Protein AF-V6L705-F1 (afdb_monomer)

Structure (mmCIF, N/CA/C/O backbone):
data_AF-V6L705-F1
#
_entry.id   AF-V6L705-F1
#
loop_
_atom_site.group_PDB
_atom_site.id
_atom_site.type_symbol
_atom_site.label_atom_id
_atom_site.label_alt_id
_atom_site.label_comp_id
_atom_site.label_asym_id
_atom_site.label_entity_id
_atom_site.label_seq_id
_atom_site.pdbx_PDB_ins_code
_atom_site.Cartn_x
_atom_site.Cartn_y
_atom_site.Cartn_z
_atom_site.occupancy
_atom_site.B_iso_or_equiv
_atom_site.auth_seq_id
_atom_site.auth_comp_id
_atom_site.auth_asym_id
_atom_site.auth_atom_id
_atom_site.pdbx_PDB_model_num
ATOM 1 N N . MET A 1 1 ? 10.918 -7.165 -9.238 1.00 71.12 1 MET A N 1
ATOM 2 C CA . MET A 1 1 ? 9.572 -6.559 -9.243 1.00 71.12 1 MET A CA 1
ATOM 3 C C . MET A 1 1 ? 9.610 -5.329 -10.131 1.00 71.12 1 MET A C 1
ATOM 5 O O . MET A 1 1 ? 10.506 -4.510 -9.950 1.00 71.12 1 MET A O 1
ATOM 9 N N . THR A 1 2 ? 8.723 -5.238 -11.118 1.00 88.31 2 THR A N 1
ATOM 10 C CA . THR A 1 2 ? 8.635 -4.079 -12.020 1.00 88.31 2 THR A CA 1
ATOM 11 C C . THR A 1 2 ? 7.809 -2.950 -11.393 1.00 88.31 2 THR A C 1
ATOM 13 O O . THR A 1 2 ? 7.123 -3.150 -10.388 1.00 88.31 2 THR A O 1
ATOM 16 N N . ALA A 1 3 ? 7.844 -1.750 -11.987 1.00 90.06 3 ALA A N 1
ATOM 17 C CA . ALA A 1 3 ? 6.972 -0.654 -11.563 1.00 90.06 3 ALA A CA 1
ATOM 18 C C . ALA A 1 3 ? 5.480 -0.998 -11.748 1.00 90.06 3 ALA A C 1
ATOM 20 O O . ALA A 1 3 ? 4.652 -0.569 -10.948 1.00 90.06 3 ALA A O 1
ATOM 21 N N . ALA A 1 4 ? 5.139 -1.806 -12.758 1.00 90.31 4 ALA A N 1
ATOM 22 C CA . ALA A 1 4 ? 3.774 -2.272 -12.982 1.00 90.31 4 ALA A CA 1
ATOM 23 C C . ALA A 1 4 ? 3.312 -3.222 -11.865 1.00 90.31 4 ALA A C 1
ATOM 25 O O . ALA A 1 4 ? 2.244 -3.000 -11.296 1.00 90.31 4 ALA A O 1
ATOM 26 N N . ASP A 1 5 ? 4.146 -4.196 -11.486 1.00 90.81 5 ASP A N 1
ATOM 27 C CA . ASP A 1 5 ? 3.839 -5.151 -10.409 1.00 90.81 5 ASP A CA 1
ATOM 28 C C . ASP A 1 5 ? 3.640 -4.435 -9.067 1.00 90.81 5 ASP A C 1
ATOM 30 O O 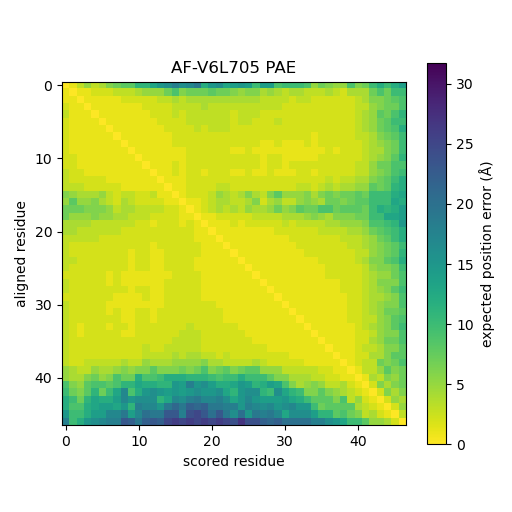. ASP A 1 5 ? 2.681 -4.688 -8.342 1.00 90.81 5 ASP A O 1
ATOM 34 N N . ALA A 1 6 ? 4.524 -3.482 -8.750 1.00 91.12 6 ALA A N 1
ATOM 35 C CA . ALA A 1 6 ? 4.429 -2.707 -7.517 1.00 91.12 6 ALA A CA 1
ATOM 36 C C . ALA A 1 6 ? 3.152 -1.849 -7.475 1.00 91.12 6 ALA A C 1
ATOM 38 O O . ALA A 1 6 ? 2.520 -1.720 -6.428 1.00 91.12 6 ALA A O 1
ATOM 39 N N . ASN A 1 7 ? 2.747 -1.280 -8.614 1.00 93.06 7 ASN A N 1
ATOM 40 C CA . ASN A 1 7 ? 1.519 -0.497 -8.711 1.00 93.06 7 ASN A CA 1
ATOM 41 C C . ASN A 1 7 ? 0.258 -1.377 -8.624 1.00 93.06 7 ASN A C 1
ATOM 43 O O . ASN A 1 7 ? -0.730 -0.963 -8.019 1.00 93.06 7 ASN A O 1
ATOM 47 N N . ALA A 1 8 ? 0.287 -2.593 -9.180 1.00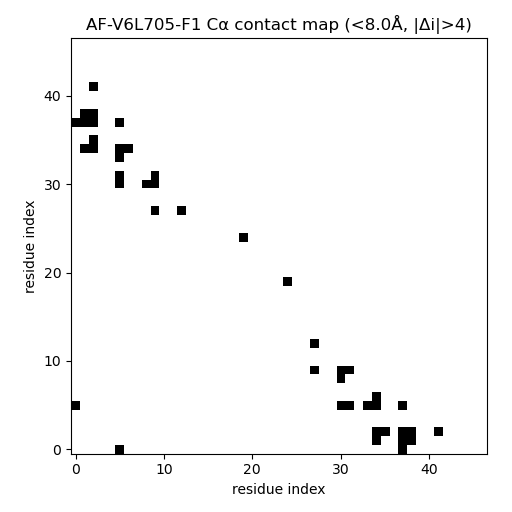 96.31 8 ALA A N 1
ATOM 48 C CA . ALA A 1 8 ? -0.789 -3.572 -9.018 1.00 96.31 8 ALA A CA 1
ATOM 49 C C . ALA A 1 8 ? -0.971 -3.956 -7.541 1.00 96.31 8 ALA A C 1
ATOM 51 O O . ALA A 1 8 ? -2.081 -3.853 -7.025 1.00 96.31 8 ALA A O 1
ATOM 52 N N . ALA A 1 9 ? 0.125 -4.242 -6.831 1.00 95.94 9 ALA A N 1
ATOM 53 C CA . ALA A 1 9 ? 0.091 -4.541 -5.400 1.00 95.94 9 ALA A CA 1
ATOM 54 C C . ALA A 1 9 ? -0.484 -3.383 -4.559 1.00 95.94 9 ALA A C 1
ATOM 56 O O . ALA A 1 9 ? -1.256 -3.615 -3.632 1.00 95.94 9 ALA A O 1
ATOM 57 N N . ILE A 1 10 ? -0.169 -2.122 -4.896 1.00 96.25 10 ILE A N 1
ATOM 58 C CA . ILE A 1 10 ? -0.778 -0.948 -4.240 1.00 96.25 10 ILE A CA 1
ATOM 59 C C . ILE A 1 10 ? -2.292 -0.915 -4.478 1.00 96.25 10 ILE A C 1
ATOM 61 O O . ILE A 1 10 ? -3.057 -0.686 -3.540 1.00 96.25 10 ILE A O 1
ATOM 65 N N . ARG A 1 11 ? -2.734 -1.133 -5.723 1.00 97.25 11 ARG A N 1
ATOM 66 C CA . ARG A 1 11 ? -4.161 -1.111 -6.082 1.00 97.25 11 ARG A CA 1
ATOM 67 C C . ARG A 1 11 ? -4.935 -2.204 -5.359 1.00 97.25 11 ARG A C 1
ATOM 69 O O . ARG A 1 11 ? -5.983 -1.907 -4.797 1.00 97.25 11 ARG A O 1
ATOM 76 N N . GLU A 1 12 ? -4.404 -3.421 -5.328 1.00 97.19 12 GLU A N 1
ATOM 77 C CA . GLU A 1 12 ? -4.991 -4.545 -4.593 1.00 97.19 12 GLU A CA 1
ATOM 78 C C . GLU A 1 12 ? -5.059 -4.262 -3.090 1.00 97.19 12 GLU A C 1
ATOM 80 O O . GLU A 1 12 ? -6.095 -4.478 -2.467 1.00 97.19 12 GLU A O 1
ATOM 85 N N . PHE A 1 13 ? -3.994 -3.706 -2.508 1.00 95.75 13 PHE A N 1
ATOM 86 C CA . PHE A 1 13 ? -3.937 -3.414 -1.077 1.00 95.75 13 PHE A CA 1
ATOM 87 C C . PHE A 1 13 ? -4.946 -2.341 -0.627 1.00 95.75 13 PHE A C 1
ATOM 89 O O . PHE A 1 13 ? -5.506 -2.423 0.474 1.00 95.75 13 PHE A O 1
ATOM 96 N N . VAL A 1 14 ? -5.175 -1.333 -1.474 1.00 96.50 14 VAL A N 1
ATOM 97 C CA . VAL A 1 14 ? -6.123 -0.231 -1.236 1.00 96.50 14 VAL A CA 1
ATOM 98 C C . VAL A 1 14 ? -7.568 -0.640 -1.556 1.00 96.50 14 VAL A C 1
ATOM 100 O O . VAL A 1 14 ? -8.505 -0.072 -0.989 1.00 96.50 14 VAL A O 1
ATOM 103 N N . ALA A 1 15 ? -7.777 -1.607 -2.454 1.00 97.19 15 ALA A N 1
ATOM 104 C CA . ALA A 1 15 ? -9.097 -1.965 -2.963 1.00 97.19 15 ALA A CA 1
ATOM 105 C C . ALA A 1 15 ? -10.076 -2.351 -1.843 1.00 97.19 15 ALA A C 1
ATOM 107 O O . ALA A 1 15 ? -9.804 -3.205 -1.003 1.00 97.19 15 ALA A O 1
ATOM 108 N N . GLY A 1 16 ? -11.243 -1.700 -1.831 1.00 90.81 16 GLY A N 1
ATOM 109 C CA . GLY A 1 16 ? -12.325 -1.983 -0.881 1.00 90.81 16 GLY A CA 1
ATOM 110 C C . GLY A 1 16 ? -12.043 -1.586 0.573 1.00 90.81 16 GLY A C 1
ATOM 111 O O . GLY A 1 16 ? -12.930 -1.712 1.420 1.00 90.81 16 GLY A O 1
ATOM 112 N N . ARG A 1 17 ? -10.849 -1.067 0.880 1.00 94.69 17 ARG A N 1
ATOM 113 C CA . ARG A 1 17 ? -10.443 -0.728 2.243 1.00 94.69 17 ARG A CA 1
ATOM 114 C C . ARG A 1 17 ? -11.018 0.631 2.651 1.00 94.69 17 ARG A C 1
ATOM 116 O O . ARG A 1 17 ? -10.764 1.649 2.013 1.00 94.69 17 ARG A O 1
ATOM 123 N N . ARG A 1 18 ? -11.813 0.643 3.727 1.00 92.25 18 ARG A N 1
ATOM 124 C CA . ARG A 1 18 ? -12.490 1.853 4.244 1.00 92.25 18 ARG A CA 1
ATOM 125 C C . ARG A 1 18 ? -11.912 2.382 5.554 1.00 92.25 18 ARG A C 1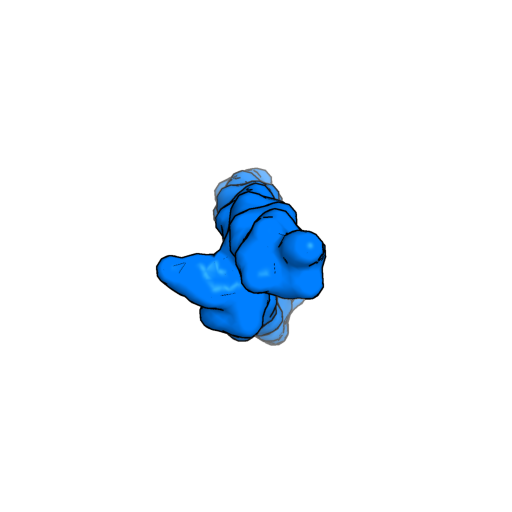
ATOM 127 O O . ARG A 1 18 ? -12.138 3.539 5.887 1.00 92.25 18 ARG A O 1
ATOM 134 N N . VAL A 1 19 ? -11.172 1.550 6.283 1.00 95.38 19 VAL A N 1
ATOM 135 C CA . VAL A 1 19 ? -10.528 1.900 7.553 1.00 95.38 19 VAL A CA 1
ATOM 136 C C . VAL A 1 19 ? -9.038 1.626 7.433 1.00 95.38 19 VAL A C 1
ATOM 138 O O . VAL A 1 19 ? -8.635 0.629 6.833 1.00 95.38 19 VAL A O 1
ATOM 141 N N . TRP A 1 20 ? -8.243 2.527 7.999 1.00 96.19 20 TRP A N 1
ATOM 142 C CA . TRP A 1 20 ? -6.791 2.506 7.926 1.00 96.19 20 TRP A CA 1
ATOM 143 C C . TRP A 1 20 ? -6.207 2.467 9.326 1.00 96.19 20 TRP A C 1
ATOM 145 O O . TRP A 1 20 ? -6.402 3.387 10.119 1.00 96.19 20 TRP A O 1
ATOM 155 N N . THR A 1 21 ? -5.482 1.397 9.619 1.00 97.31 21 THR A N 1
ATOM 156 C CA . THR A 1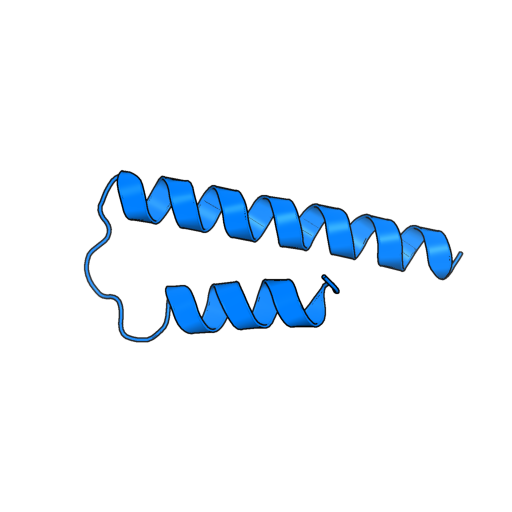 21 ? -4.688 1.286 10.840 1.00 97.31 21 THR A CA 1
ATOM 157 C C . THR A 1 21 ? -3.278 1.844 10.614 1.00 97.31 21 THR A C 1
ATOM 159 O O . THR A 1 21 ? -2.823 1.947 9.470 1.00 97.31 21 THR A O 1
ATOM 162 N N . PRO A 1 22 ? -2.522 2.154 11.682 1.00 98.12 22 PRO A N 1
ATOM 163 C CA . PRO A 1 22 ? -1.107 2.502 11.552 1.00 98.12 22 PRO A CA 1
ATOM 164 C C . PRO A 1 22 ? -0.279 1.438 10.810 1.00 98.12 22 PRO A C 1
ATOM 166 O O . PRO A 1 22 ? 0.622 1.784 10.048 1.00 98.12 22 PRO A O 1
ATOM 169 N N . ALA A 1 23 ? -0.611 0.154 10.977 1.00 97.00 23 ALA A N 1
ATOM 170 C CA . ALA A 1 23 ? 0.036 -0.937 10.251 1.00 97.00 23 ALA A CA 1
ATOM 171 C C . ALA A 1 23 ? -0.266 -0.882 8.743 1.00 97.00 23 ALA A C 1
ATOM 173 O O . ALA A 1 23 ? 0.634 -1.072 7.926 1.00 97.00 23 ALA A O 1
ATOM 174 N N . ASP A 1 24 ? -1.499 -0.539 8.365 1.00 96.88 24 ASP A N 1
ATOM 175 C CA . ASP A 1 24 ? -1.868 -0.392 6.955 1.00 96.88 2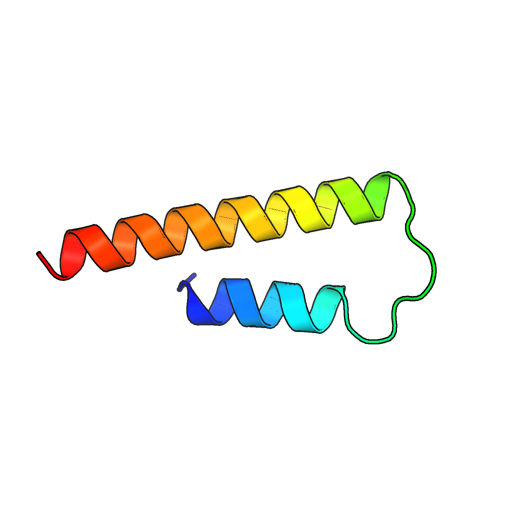4 ASP A CA 1
ATOM 176 C C . ASP A 1 24 ? -1.132 0.772 6.290 1.00 96.88 24 ASP A C 1
ATOM 178 O O . ASP A 1 24 ? -0.691 0.670 5.146 1.00 96.88 24 ASP A O 1
ATOM 182 N N . LEU A 1 25 ? -0.956 1.877 7.019 1.00 97.75 25 LEU A N 1
ATOM 183 C CA . LEU A 1 25 ? -0.174 3.017 6.542 1.00 97.75 25 LEU A CA 1
ATOM 184 C C . LEU A 1 25 ? 1.306 2.653 6.374 1.00 97.75 25 LEU A C 1
ATOM 186 O O . LEU A 1 25 ? 1.934 3.071 5.399 1.00 97.75 25 LEU A O 1
ATOM 190 N N . ALA A 1 26 ? 1.859 1.848 7.286 1.00 98.19 26 ALA A N 1
ATOM 191 C CA . ALA A 1 26 ? 3.228 1.354 7.179 1.00 98.19 26 ALA A CA 1
ATOM 192 C C . ALA A 1 26 ? 3.415 0.456 5.944 1.00 98.19 26 ALA A C 1
ATOM 194 O O . ALA A 1 26 ? 4.400 0.621 5.215 1.00 98.19 26 ALA A O 1
ATOM 195 N N . GLU A 1 27 ? 2.457 -0.431 5.659 1.00 96.94 27 GLU A N 1
ATOM 196 C CA . GLU A 1 27 ? 2.518 -1.283 4.467 1.00 96.94 27 GLU A CA 1
ATOM 197 C C . GLU A 1 27 ? 2.319 -0.477 3.181 1.00 96.94 27 GLU A C 1
ATOM 199 O O . GLU A 1 27 ? 3.092 -0.631 2.234 1.00 96.94 27 GLU A O 1
ATOM 204 N N . LEU A 1 28 ? 1.391 0.484 3.157 1.00 97.00 28 LEU A N 1
ATOM 205 C CA . LEU A 1 28 ? 1.240 1.386 2.014 1.00 97.00 28 LEU A CA 1
ATOM 206 C C . LEU A 1 28 ? 2.532 2.174 1.741 1.00 97.00 28 LEU A C 1
ATOM 208 O O . LEU A 1 28 ? 2.948 2.318 0.589 1.00 97.00 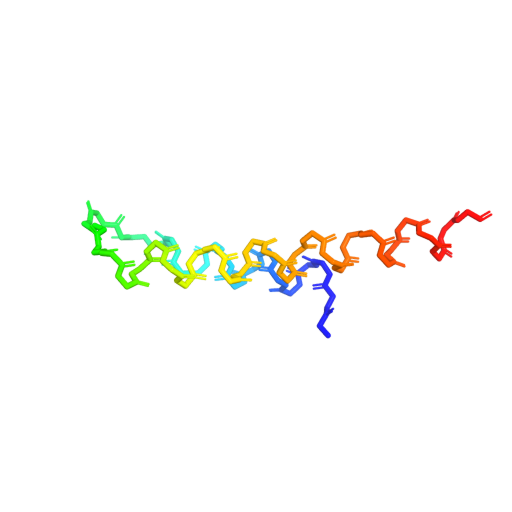28 LEU A O 1
ATOM 212 N N . ALA A 1 29 ? 3.212 2.646 2.789 1.00 97.69 29 ALA A N 1
ATOM 213 C CA . ALA A 1 29 ? 4.499 3.322 2.660 1.00 97.69 29 ALA A CA 1
ATOM 214 C C . ALA A 1 29 ? 5.605 2.385 2.140 1.00 97.69 29 ALA A C 1
ATOM 216 O O . ALA A 1 29 ? 6.474 2.814 1.373 1.00 97.69 29 ALA A O 1
ATOM 217 N N . ARG A 1 30 ? 5.595 1.103 2.528 1.00 97.06 30 ARG A N 1
ATOM 218 C CA . ARG A 1 30 ? 6.508 0.085 1.986 1.00 97.06 30 ARG A CA 1
ATOM 219 C C . ARG A 1 30 ? 6.267 -0.131 0.492 1.00 97.06 30 ARG A C 1
ATOM 221 O O . ARG A 1 30 ? 7.210 -0.014 -0.292 1.00 97.06 30 ARG A O 1
ATOM 228 N N . LEU A 1 31 ? 5.016 -0.363 0.094 1.00 96.00 31 LEU A N 1
ATOM 229 C CA . LEU A 1 31 ? 4.627 -0.581 -1.301 1.00 96.00 31 LEU A CA 1
ATOM 230 C C . LEU A 1 31 ? 4.964 0.635 -2.177 1.00 96.00 31 LEU A C 1
ATOM 232 O O . LEU A 1 31 ? 5.560 0.493 -3.246 1.00 96.00 31 LEU A O 1
ATOM 236 N N . ARG A 1 32 ? 4.687 1.850 -1.687 1.00 96.12 32 ARG A N 1
ATOM 237 C CA . ARG A 1 32 ? 5.013 3.094 -2.396 1.00 96.12 32 ARG A CA 1
ATOM 238 C C . ARG A 1 32 ? 6.519 3.277 -2.596 1.00 96.12 32 ARG A C 1
ATOM 240 O O . ARG A 1 32 ? 6.937 3.690 -3.676 1.00 96.12 32 ARG A O 1
ATOM 247 N N . ARG A 1 33 ? 7.351 2.948 -1.598 1.00 96.31 33 ARG A N 1
ATOM 248 C CA . ARG A 1 33 ? 8.821 2.971 -1.743 1.00 96.31 33 ARG A CA 1
ATOM 249 C C . ARG A 1 33 ? 9.304 1.989 -2.804 1.00 96.31 33 ARG A C 1
ATOM 251 O O . ARG A 1 33 ? 10.148 2.350 -3.621 1.00 96.31 33 ARG A O 1
ATOM 258 N N . ALA A 1 34 ? 8.735 0.787 -2.830 1.00 93.94 34 ALA A N 1
ATOM 259 C CA . ALA A 1 3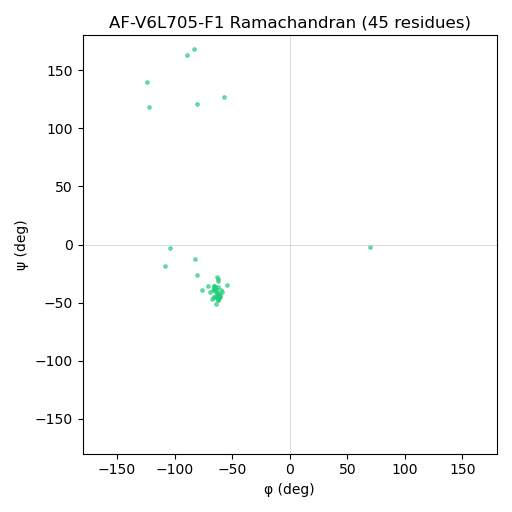4 ? 9.089 -0.216 -3.824 1.00 93.94 34 ALA A CA 1
ATOM 260 C C . ALA A 1 34 ? 8.718 0.230 -5.251 1.00 93.94 34 ALA A C 1
ATOM 262 O O . ALA A 1 34 ? 9.525 0.090 -6.169 1.00 93.94 34 ALA A O 1
ATOM 263 N N . TRP A 1 35 ? 7.548 0.853 -5.424 1.00 94.56 35 TRP A N 1
ATOM 264 C CA . TRP A 1 35 ? 7.143 1.435 -6.704 1.00 94.56 35 TRP A CA 1
ATOM 265 C C . TRP A 1 35 ? 8.079 2.563 -7.161 1.00 94.56 35 TRP A C 1
ATOM 267 O O . TRP A 1 35 ? 8.559 2.539 -8.292 1.00 94.56 35 TRP A O 1
ATOM 277 N N . MET A 1 36 ? 8.412 3.512 -6.277 1.00 94.56 36 MET A N 1
ATOM 278 C CA . MET A 1 36 ? 9.326 4.618 -6.605 1.00 94.56 36 MET A CA 1
ATOM 279 C C . MET A 1 36 ? 10.734 4.134 -6.976 1.00 94.56 36 MET A C 1
ATOM 281 O O . MET A 1 36 ? 11.366 4.706 -7.864 1.00 94.56 36 MET A O 1
ATOM 285 N N . SER A 1 37 ? 11.232 3.085 -6.317 1.00 93.88 37 SER A N 1
ATOM 286 C CA . SER A 1 37 ? 12.520 2.472 -6.657 1.00 93.88 37 SER A CA 1
ATOM 287 C C . SER A 1 37 ? 12.482 1.817 -8.043 1.00 93.88 37 SER A C 1
ATOM 289 O O . SER A 1 37 ? 13.368 2.054 -8.864 1.00 93.88 37 SER A O 1
ATOM 291 N N . ALA A 1 38 ? 11.420 1.066 -8.347 1.00 90.75 38 ALA A N 1
ATOM 292 C CA . ALA A 1 38 ? 11.253 0.429 -9.651 1.00 90.75 38 ALA A CA 1
ATOM 293 C C . ALA A 1 38 ? 11.063 1.447 -10.794 1.00 90.75 38 ALA A C 1
ATOM 295 O O . ALA A 1 38 ? 11.567 1.235 -11.898 1.00 90.75 38 ALA A O 1
ATOM 296 N N . MET A 1 39 ? 10.381 2.566 -10.531 1.00 90.50 39 MET A N 1
ATOM 297 C CA . MET A 1 39 ? 10.235 3.679 -11.476 1.00 90.50 39 MET A CA 1
ATOM 298 C C . MET A 1 39 ? 11.584 4.317 -11.817 1.00 90.50 39 MET A C 1
ATOM 300 O O . MET A 1 39 ? 11.894 4.478 -12.993 1.00 90.50 39 MET A O 1
ATOM 304 N N . GLN A 1 40 ? 12.414 4.617 -10.814 1.00 86.50 40 GLN A N 1
ATOM 305 C CA . GLN A 1 40 ? 13.751 5.180 -11.040 1.00 86.50 40 GLN A CA 1
ATOM 306 C C . GLN A 1 40 ? 14.633 4.235 -11.861 1.00 86.50 40 GLN A C 1
ATOM 308 O O . GLN A 1 40 ? 15.227 4.657 -12.847 1.00 86.50 40 GLN A O 1
ATOM 313 N N . GLY A 1 41 ? 14.636 2.938 -11.532 1.00 77.56 41 GLY A N 1
ATOM 314 C CA . GLY A 1 41 ? 15.369 1.938 -12.315 1.00 77.56 41 GLY A CA 1
ATOM 315 C C . GLY A 1 41 ? 14.863 1.781 -13.755 1.00 77.56 41 GLY A C 1
ATOM 316 O O . GLY A 1 41 ? 15.642 1.431 -14.638 1.00 77.56 41 GLY A O 1
ATOM 317 N N . SER A 1 42 ? 13.581 2.064 -14.010 1.00 71.00 42 SER A N 1
ATOM 318 C CA . SER A 1 42 ? 13.001 2.044 -15.360 1.00 71.00 42 SER A CA 1
ATOM 319 C C . SER A 1 42 ? 13.396 3.284 -16.169 1.00 71.00 42 SER A C 1
ATOM 321 O O 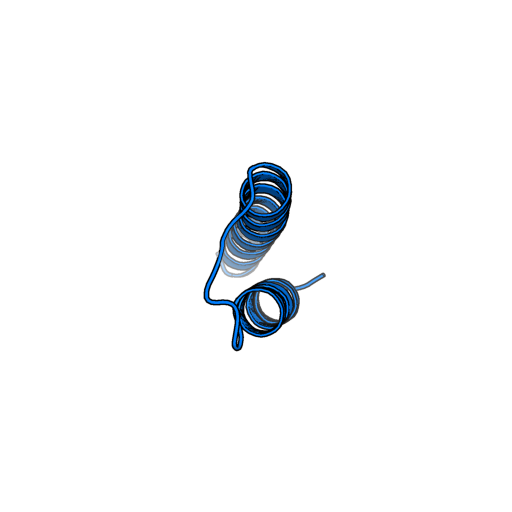. SER A 1 42 ? 13.718 3.153 -17.345 1.00 71.00 42 SER A O 1
ATOM 323 N N . VAL A 1 43 ? 13.436 4.465 -15.538 1.00 70.19 43 VAL A N 1
ATOM 324 C CA . VAL A 1 43 ? 13.891 5.720 -16.166 1.00 70.19 43 VAL A CA 1
ATOM 325 C C . VAL A 1 43 ? 15.379 5.652 -16.512 1.00 70.19 43 VAL A C 1
ATOM 327 O O . VAL A 1 43 ? 15.748 5.973 -17.635 1.00 70.19 43 VAL A O 1
ATOM 330 N N . THR A 1 44 ? 16.230 5.160 -15.604 1.00 63.00 44 THR A N 1
ATOM 331 C CA . THR A 1 44 ? 17.674 5.007 -15.867 1.00 63.00 44 THR A CA 1
ATOM 332 C C . THR A 1 44 ? 17.972 4.039 -17.012 1.00 63.00 44 THR A C 1
ATOM 334 O O . THR A 1 44 ? 18.974 4.197 -17.691 1.00 63.00 44 THR A O 1
ATOM 337 N N . ARG A 1 45 ? 17.129 3.027 -17.241 1.00 60.19 45 ARG A N 1
ATOM 338 C CA . ARG A 1 45 ? 17.341 2.042 -18.314 1.00 60.19 45 ARG A CA 1
ATOM 339 C C . ARG A 1 45 ? 16.858 2.536 -19.689 1.00 60.19 45 ARG A C 1
ATOM 341 O O . ARG A 1 45 ? 17.149 1.889 -20.688 1.00 60.19 45 ARG A O 1
ATOM 348 N N . ALA A 1 46 ? 16.098 3.631 -19.731 1.00 58.00 46 ALA A N 1
ATOM 349 C CA . ALA A 1 46 ? 15.533 4.210 -20.950 1.00 58.00 46 ALA A CA 1
ATOM 350 C C . ALA A 1 46 ? 16.269 5.477 -21.439 1.00 58.00 46 ALA A C 1
ATOM 352 O O . ALA A 1 46 ? 15.882 6.015 -22.476 1.00 58.00 46 ALA A O 1
ATOM 353 N N . ALA A 1 47 ? 17.282 5.950 -20.702 1.00 50.81 47 ALA A N 1
ATOM 354 C CA . ALA A 1 47 ? 18.139 7.094 -21.036 1.00 50.81 47 ALA A CA 1
ATOM 355 C C . ALA A 1 47 ? 19.501 6.621 -21.558 1.00 50.81 47 ALA A C 1
ATOM 357 O O . ALA A 1 47 ? 20.044 7.305 -22.452 1.00 50.81 47 ALA A O 1
#

pLDDT: mean 89.67, std 11.89, range [50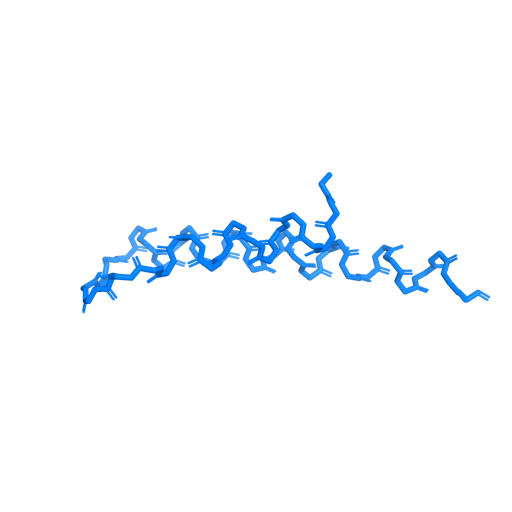.81, 98.19]

Secondary structure (DSSP, 8-state):
--HHHHHHHHHHHHTT-----HHHHHHHHHHHHHHHHHHHHHHHT--

Sequence (47 aa):
MTAADANAAIREFVAGRRVWTPADLAELARLRRAWMSAMQGSVTRAA

Mean predicted aligned error: 4.27 Å

Radius of gyration: 12.25 Å; Cα contacts (8 Å, |Δi|>4): 22; chains: 1; bounding box: 31×14×33 Å

Foldseek 3Di:
DALVVLVVVLCVLPPPDDDDDPVSVVVNVVSVVVNVVRVVVVVVVVD

Solvent-accessible surface area (backbone atoms only — not comparable to full-atom values): 2744 Å² total; per-residue (Å²): 127,50,38,65,57,31,49,49,51,48,52,61,70,54,56,94,62,88,76,82,51,75,67,53,52,52,50,51,52,50,41,50,51,52,23,56,52,26,43,51,59,52,52,67,74,74,110